Protein AF-A0A966Q3E9-F1 (afdb_monomer)

Mean predicted aligned error: 10.76 Å

Foldseek 3Di:
DPPPADPFELVLLLQVLQLPDPFWFKWKAQLVQLWIKTWGPDPPDCLVSSVVSLVSSVVRPPLRYFCDDPPDQAGPNRRDGQAADDPNQWGWDDDGRMIMIGHNDDPPDDPPIDIDIRPPRGRPNPDDPPPPDDDDDD

Nearest PDB structures (foldseek):
  3evr-assembly1_A  TM=4.374E-01  e=3.107E+00  Aequorea victoria
  4ik1-assembly1_A  TM=4.400E-01  e=4.217E+00  Entacmaea quadricolor
  3sg3-assembly1_A  TM=4.335E-01  e=3.967E+00  Gallus gallus
  3ek8-assembly1_A  TM=4.326E-01  e=5.723E+00  synthetic construct
  3sg7-assembly1_A  TM=4.117E-01  e=4.765E+00  Gallus gallus

Radius of gyration: 15.54 Å; Cα contacts (8 Å, |Δi|>4): 218; chain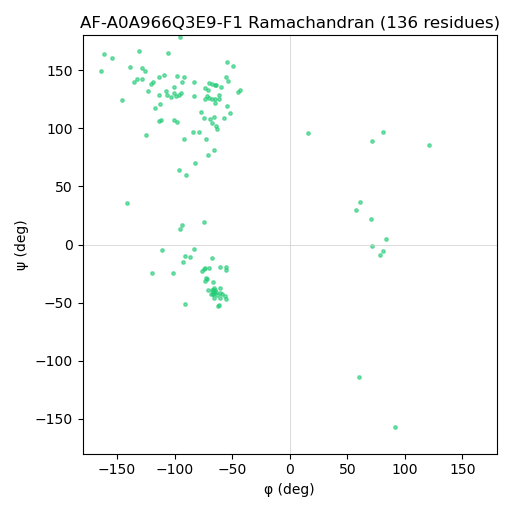s: 1; bounding box: 38×42×54 Å

pLDDT: mean 70.12, std 17.01, range [28.08, 89.56]

Sequence (138 aa):
MHQHVVKNCGLDVLAHELAESSDLRGVSVSFHEGRIDYATTGQGQGERSAVGLAEAVRSLGGESVCRWTPPDSRCGKCGRLLEGKWEEGVLLRREGEKIVLERESCPTAPKFWLWKMLSGVKLEVRQLPSVVGAGKKW

Secondary structure (DSSP, 8-state):
------S--HHHHHHHHHHH-SSEEEEEEETTTTEEEEEESSTT-SHHHHHHHHHHHHHS-TTTS----TT-SB-TTT--BSSEE-GGGEEEEEETTEEEEEE---TTS----EEEE-SS------------------

Structure (mmCIF, N/CA/C/O backbone):
data_AF-A0A966Q3E9-F1
#
_entry.id   AF-A0A966Q3E9-F1
#
loop_
_atom_site.group_PDB
_atom_site.id
_atom_site.type_symbol
_atom_site.label_atom_id
_atom_site.label_alt_id
_atom_site.label_comp_id
_atom_site.label_asym_id
_atom_site.label_entity_id
_atom_site.label_seq_id
_atom_site.pdbx_PDB_ins_code
_atom_site.Cartn_x
_atom_site.Cartn_y
_atom_site.Cartn_z
_atom_site.occupancy
_atom_site.B_iso_or_equiv
_atom_site.auth_seq_id
_atom_site.auth_comp_id
_atom_site.auth_asym_id
_atom_site.auth_atom_id
_atom_site.pdbx_PDB_model_num
ATOM 1 N N . MET A 1 1 ? 2.163 -30.232 -7.125 1.00 29.80 1 MET A N 1
ATOM 2 C CA . MET A 1 1 ? 3.417 -29.450 -7.156 1.00 29.80 1 MET A CA 1
ATOM 3 C C . MET A 1 1 ? 3.063 -27.992 -6.895 1.00 29.80 1 MET A C 1
ATOM 5 O O . MET A 1 1 ? 2.672 -27.299 -7.822 1.00 29.80 1 MET A O 1
ATOM 9 N N . HIS A 1 2 ? 3.100 -27.556 -5.632 1.00 28.08 2 HIS A N 1
ATOM 10 C CA . HIS A 1 2 ? 2.871 -26.153 -5.276 1.00 28.08 2 HIS A CA 1
ATOM 11 C C . HIS A 1 2 ? 4.159 -25.387 -5.556 1.00 28.08 2 HIS A C 1
ATOM 13 O O . HIS A 1 2 ? 5.129 -25.445 -4.805 1.00 28.08 2 HIS A O 1
ATOM 19 N N . GLN A 1 3 ? 4.190 -24.775 -6.729 1.00 29.08 3 GLN A N 1
ATOM 20 C CA . GLN A 1 3 ? 5.267 -23.922 -7.187 1.00 29.08 3 GLN A CA 1
ATOM 21 C C . GLN A 1 3 ? 5.324 -22.690 -6.263 1.00 29.08 3 GLN A C 1
ATOM 23 O O . GLN A 1 3 ? 4.503 -21.786 -6.381 1.00 29.08 3 GLN A O 1
ATOM 28 N N . HIS A 1 4 ? 6.277 -22.666 -5.326 1.00 38.59 4 HIS A N 1
ATOM 29 C CA . HIS A 1 4 ? 6.685 -21.451 -4.612 1.00 38.59 4 HIS A CA 1
ATOM 30 C C . HIS A 1 4 ? 7.338 -20.497 -5.627 1.00 38.59 4 HIS A C 1
ATOM 32 O O . HIS A 1 4 ? 8.557 -20.482 -5.793 1.00 38.59 4 HIS A O 1
ATOM 38 N N . VAL A 1 5 ? 6.523 -19.761 -6.380 1.00 39.09 5 VAL A N 1
ATOM 39 C CA . VAL A 1 5 ? 6.975 -18.920 -7.492 1.00 39.09 5 VAL A CA 1
ATOM 40 C C . VAL A 1 5 ? 7.035 -17.463 -7.038 1.00 39.09 5 VAL A C 1
ATOM 42 O O . VAL A 1 5 ? 6.023 -16.796 -6.879 1.00 39.09 5 VAL A O 1
ATOM 45 N N . VAL A 1 6 ? 8.287 -17.014 -6.878 1.00 44.00 6 VAL A N 1
ATOM 46 C CA . VAL A 1 6 ? 8.791 -15.639 -6.698 1.00 44.00 6 VAL A CA 1
ATOM 47 C C . VAL A 1 6 ? 8.482 -14.979 -5.347 1.00 44.00 6 VAL A C 1
ATOM 49 O O . VAL A 1 6 ? 7.561 -14.191 -5.219 1.00 44.00 6 VAL A O 1
ATOM 52 N N . LYS A 1 7 ? 9.378 -15.178 -4.370 1.00 49.66 7 LYS A N 1
ATOM 53 C CA . LYS A 1 7 ? 9.427 -14.440 -3.088 1.00 49.66 7 LYS A CA 1
ATOM 54 C C . LYS A 1 7 ? 9.970 -12.994 -3.182 1.00 49.66 7 LYS A C 1
ATOM 56 O O . LYS A 1 7 ? 10.421 -12.461 -2.182 1.00 49.66 7 LYS A O 1
ATOM 61 N N . ASN A 1 8 ? 9.988 -12.354 -4.358 1.00 54.22 8 ASN A N 1
ATOM 62 C CA . ASN A 1 8 ? 10.750 -11.107 -4.579 1.00 54.22 8 ASN A CA 1
ATOM 63 C C . ASN A 1 8 ? 10.026 -10.069 -5.470 1.00 54.22 8 ASN A C 1
ATOM 65 O O . ASN A 1 8 ? 10.677 -9.420 -6.300 1.00 54.22 8 ASN A O 1
ATOM 69 N N . CYS A 1 9 ? 8.696 -9.935 -5.386 1.00 70.50 9 CYS A N 1
ATOM 70 C CA . CYS A 1 9 ? 7.993 -8.779 -5.958 1.00 70.50 9 CYS A CA 1
ATOM 71 C C . CYS A 1 9 ? 7.670 -7.786 -4.835 1.00 70.50 9 CYS A C 1
ATOM 73 O O . CYS A 1 9 ? 7.174 -8.180 -3.786 1.00 70.50 9 CYS A O 1
ATOM 75 N N . GLY A 1 10 ? 7.892 -6.488 -5.052 1.00 73.88 10 GLY A N 1
ATOM 76 C CA . GLY A 1 10 ? 7.540 -5.462 -4.058 1.00 73.88 10 GLY A CA 1
ATOM 77 C C . GLY A 1 10 ? 6.075 -5.459 -3.600 1.00 73.88 10 GLY A C 1
ATOM 78 O O . GLY A 1 10 ? 5.792 -5.014 -2.497 1.00 73.88 10 GLY A O 1
ATOM 79 N N . LEU A 1 11 ? 5.153 -6.012 -4.394 1.00 79.62 11 LEU A N 1
ATOM 80 C CA . LEU A 1 11 ? 3.752 -6.216 -4.013 1.00 79.62 11 LEU A CA 1
ATOM 81 C C . LEU A 1 11 ? 3.571 -7.339 -2.985 1.00 79.62 11 LEU A C 1
ATOM 83 O O . LEU A 1 11 ? 2.655 -7.254 -2.178 1.00 79.62 11 LEU A O 1
ATOM 87 N N . ASP A 1 12 ? 4.437 -8.355 -2.978 1.00 79.81 12 ASP A N 1
ATOM 88 C CA . ASP A 1 12 ? 4.400 -9.410 -1.959 1.00 79.81 12 ASP A CA 1
ATOM 89 C C . ASP A 1 12 ? 4.856 -8.856 -0.606 1.00 79.81 12 ASP A C 1
ATOM 91 O O . ASP A 1 12 ? 4.241 -9.142 0.414 1.00 79.81 12 ASP A O 1
ATOM 95 N N . VAL A 1 13 ? 5.868 -7.982 -0.609 1.00 79.69 13 VAL A N 1
ATOM 96 C CA . VAL A 1 13 ? 6.307 -7.262 0.596 1.00 79.69 13 VAL A CA 1
ATOM 97 C C . VAL A 1 13 ? 5.221 -6.309 1.078 1.00 79.69 13 VAL A C 1
ATOM 99 O O . VAL A 1 13 ? 4.878 -6.332 2.250 1.00 79.69 13 VAL A O 1
ATOM 102 N N . LEU A 1 14 ? 4.607 -5.537 0.175 1.00 81.62 14 LEU A N 1
ATOM 103 C CA . LEU A 1 14 ? 3.461 -4.690 0.520 1.00 81.62 14 LEU A CA 1
ATOM 104 C C . LEU A 1 14 ? 2.316 -5.485 1.146 1.00 81.62 14 LEU A C 1
ATOM 106 O O . LEU A 1 14 ? 1.738 -5.036 2.129 1.00 81.62 14 LEU A O 1
ATOM 110 N N . ALA A 1 15 ? 1.979 -6.641 0.574 1.00 85.50 15 ALA A N 1
ATOM 111 C CA . ALA A 1 15 ? 0.919 -7.487 1.098 1.00 85.50 15 ALA A CA 1
ATOM 112 C C . ALA A 1 15 ? 1.280 -8.067 2.470 1.00 85.50 15 ALA A C 1
ATOM 114 O O . ALA A 1 15 ? 0.439 -8.043 3.363 1.00 85.50 15 ALA A O 1
ATOM 115 N N . HIS A 1 16 ? 2.519 -8.528 2.652 1.00 85.56 16 HIS A N 1
ATOM 116 C CA . HIS A 1 16 ? 3.000 -9.053 3.926 1.00 85.56 16 HIS A CA 1
ATOM 117 C C . HIS A 1 16 ? 2.984 -7.983 5.027 1.00 85.56 16 HIS A C 1
ATOM 119 O O . HIS A 1 16 ? 2.329 -8.164 6.049 1.00 85.56 16 HIS A O 1
ATOM 125 N N . GLU A 1 17 ? 3.602 -6.825 4.786 1.00 84.50 17 GLU A N 1
ATOM 126 C CA . GLU A 1 17 ? 3.628 -5.707 5.742 1.00 84.50 17 GLU A CA 1
ATOM 127 C C . GLU A 1 17 ? 2.215 -5.190 6.060 1.00 84.50 17 GLU A C 1
ATOM 129 O O . GLU A 1 17 ? 1.901 -4.836 7.198 1.00 84.50 17 GLU A O 1
ATOM 134 N N . LEU A 1 18 ? 1.322 -5.165 5.062 1.00 87.06 18 LEU A N 1
ATOM 135 C CA . LEU A 1 18 ? -0.076 -4.792 5.271 1.00 87.06 18 LEU A CA 1
ATOM 136 C C . LEU A 1 18 ? -0.828 -5.827 6.121 1.00 87.06 18 LEU A C 1
ATOM 138 O O . LEU A 1 18 ? -1.658 -5.435 6.944 1.00 87.06 18 LEU A O 1
ATOM 142 N N . ALA A 1 19 ? -0.579 -7.121 5.919 1.00 86.38 19 ALA A N 1
ATOM 143 C CA . ALA A 1 19 ? -1.215 -8.189 6.685 1.00 86.38 19 ALA A CA 1
ATOM 144 C C . ALA A 1 19 ? -0.795 -8.160 8.163 1.00 86.38 19 ALA A C 1
ATOM 146 O O . ALA A 1 19 ? -1.661 -8.276 9.038 1.00 86.38 19 ALA A O 1
ATOM 147 N N . GLU A 1 20 ? 0.493 -7.912 8.418 1.00 85.44 20 GLU A N 1
ATOM 148 C CA . GLU A 1 20 ? 1.083 -7.812 9.759 1.00 85.44 20 GLU A CA 1
ATOM 149 C C . GLU A 1 20 ? 0.722 -6.502 10.480 1.00 85.44 20 GLU A C 1
ATOM 151 O O . GLU A 1 20 ? 0.757 -6.418 11.710 1.00 85.44 20 GLU A O 1
ATOM 156 N N . SER A 1 21 ? 0.332 -5.458 9.744 1.00 84.44 21 SER A N 1
ATOM 157 C CA . SER A 1 21 ? -0.035 -4.177 10.344 1.00 84.44 21 SER A CA 1
ATOM 158 C C . SER A 1 21 ? -1.360 -4.246 11.115 1.00 84.44 21 SER A C 1
ATOM 160 O O . SER A 1 21 ? -2.416 -4.586 10.574 1.00 84.44 21 SER A O 1
ATOM 162 N N . SER A 1 22 ? -1.344 -3.827 12.383 1.00 82.19 22 SER A N 1
ATOM 163 C CA . SER A 1 22 ? -2.552 -3.666 13.206 1.00 82.19 22 SER A CA 1
ATOM 164 C C . SER A 1 22 ? -3.398 -2.450 12.816 1.00 82.19 22 SER A C 1
ATOM 166 O O . SER A 1 22 ? -4.620 -2.463 12.980 1.00 82.19 22 SER A O 1
ATOM 168 N N . ASP A 1 23 ? -2.748 -1.413 12.288 1.00 84.69 23 ASP A N 1
ATOM 169 C CA . ASP A 1 23 ? -3.328 -0.074 12.145 1.00 84.69 23 ASP A CA 1
ATOM 170 C C . ASP A 1 23 ? -3.799 0.203 10.712 1.00 84.69 23 ASP A C 1
ATOM 172 O O . ASP A 1 23 ? -4.683 1.036 10.479 1.00 84.69 23 ASP A O 1
ATOM 176 N N . LEU A 1 24 ? -3.207 -0.502 9.743 1.00 87.62 24 LEU A N 1
ATOM 177 C CA . LEU A 1 24 ? -3.509 -0.352 8.329 1.00 87.62 24 LEU A CA 1
ATOM 178 C C . LEU A 1 24 ? -4.597 -1.328 7.873 1.00 87.62 24 LEU A C 1
ATOM 180 O O . LEU A 1 24 ? -4.705 -2.481 8.297 1.00 87.62 24 LEU A O 1
ATOM 184 N N . ARG A 1 25 ? -5.424 -0.834 6.957 1.00 88.44 25 ARG A N 1
ATOM 185 C CA . ARG A 1 25 ? -6.513 -1.567 6.301 1.00 88.44 25 ARG A CA 1
ATOM 186 C C . ARG A 1 25 ? -6.338 -1.650 4.802 1.00 88.44 25 ARG A C 1
ATOM 188 O O . ARG A 1 25 ? -6.815 -2.604 4.197 1.00 88.44 25 ARG A O 1
ATOM 195 N N . GLY A 1 26 ? -5.610 -0.705 4.229 1.00 89.56 26 GLY A N 1
ATOM 196 C CA . GLY A 1 26 ? -5.200 -0.773 2.844 1.00 89.56 26 GLY A CA 1
ATOM 197 C C . GLY A 1 26 ? -4.031 0.144 2.547 1.00 89.56 26 GLY A C 1
ATOM 198 O O . GLY A 1 26 ? -3.720 1.061 3.309 1.00 89.56 26 GLY A O 1
ATOM 199 N N . VAL A 1 27 ? -3.402 -0.118 1.415 1.00 88.56 27 VAL A N 1
ATOM 200 C CA . VAL A 1 27 ? -2.387 0.720 0.801 1.00 88.56 27 VAL A CA 1
ATOM 201 C C . VAL A 1 27 ? -2.679 0.813 -0.691 1.00 88.56 27 VAL A C 1
ATOM 203 O O . VAL A 1 27 ? -3.087 -0.155 -1.325 1.00 88.56 27 VAL A O 1
ATOM 206 N N . SER A 1 28 ? -2.494 1.994 -1.256 1.00 87.44 28 SER A N 1
ATOM 207 C CA . SER A 1 28 ? -2.635 2.261 -2.677 1.00 87.44 28 SER A CA 1
ATOM 208 C C . SER A 1 28 ? -1.328 2.838 -3.192 1.00 87.44 28 SER A C 1
ATOM 210 O O . SER A 1 28 ? -0.770 3.757 -2.596 1.00 87.44 28 SER A O 1
ATOM 212 N N . VAL A 1 29 ? -0.840 2.302 -4.304 1.00 82.81 29 VAL A N 1
ATOM 213 C CA . VAL A 1 29 ? 0.404 2.721 -4.944 1.00 82.81 29 VAL A CA 1
ATOM 214 C C . VAL A 1 29 ? 0.085 3.270 -6.328 1.00 82.81 29 VAL A C 1
ATOM 216 O O . VAL A 1 29 ? -0.406 2.548 -7.198 1.00 82.81 29 VAL A O 1
ATOM 219 N N . SER A 1 30 ? 0.388 4.552 -6.525 1.00 79.75 30 SER A N 1
ATOM 220 C CA . SER A 1 30 ? 0.345 5.228 -7.820 1.00 79.75 30 SER A CA 1
ATOM 221 C C . SER A 1 30 ? 1.755 5.262 -8.399 1.00 79.75 30 SER A C 1
ATOM 223 O O . SER A 1 30 ? 2.616 6.016 -7.936 1.00 79.75 30 SER A O 1
ATOM 225 N N . PHE A 1 31 ? 2.007 4.417 -9.399 1.00 70.88 31 PHE A N 1
ATOM 226 C CA . PHE A 1 31 ? 3.333 4.298 -10.013 1.00 70.88 31 PHE A CA 1
ATOM 227 C C . PHE A 1 31 ? 3.660 5.494 -10.913 1.00 70.88 31 PHE A C 1
ATOM 229 O O . PHE A 1 31 ? 4.814 5.900 -10.991 1.00 70.88 31 PHE A O 1
ATOM 236 N N . HIS A 1 32 ? 2.662 6.109 -11.549 1.00 69.69 32 HIS A N 1
ATOM 237 C CA . HIS A 1 32 ? 2.875 7.321 -12.342 1.00 69.69 32 HIS A CA 1
ATOM 238 C C . HIS A 1 32 ? 3.248 8.523 -11.456 1.00 69.69 32 HIS A C 1
ATOM 240 O O . HIS A 1 32 ? 4.164 9.280 -11.768 1.00 69.69 32 HIS A O 1
ATOM 246 N N . GLU A 1 33 ? 2.574 8.681 -10.313 1.00 69.44 33 GLU A N 1
ATOM 247 C CA . GLU A 1 33 ? 2.795 9.815 -9.405 1.00 69.44 33 GLU A CA 1
ATOM 248 C C . GLU A 1 33 ? 3.937 9.574 -8.400 1.00 69.44 33 GLU A C 1
ATOM 250 O O . GLU A 1 33 ? 4.353 10.501 -7.704 1.00 69.44 33 GLU A O 1
ATOM 255 N N . GLY A 1 34 ? 4.440 8.338 -8.293 1.00 71.94 34 GLY A N 1
ATOM 256 C CA . GLY A 1 34 ? 5.408 7.957 -7.260 1.00 71.94 34 GLY A CA 1
ATOM 257 C C . GLY A 1 34 ? 4.848 8.134 -5.845 1.00 71.94 34 GLY A C 1
ATOM 258 O O . GLY A 1 34 ? 5.566 8.562 -4.937 1.00 71.94 34 GLY A O 1
ATOM 259 N N . ARG A 1 35 ? 3.554 7.847 -5.667 1.00 78.25 35 ARG A N 1
ATOM 260 C CA . ARG A 1 35 ? 2.776 8.171 -4.463 1.00 78.25 35 ARG A CA 1
ATOM 261 C C . ARG A 1 35 ? 2.241 6.911 -3.789 1.00 78.25 35 ARG A C 1
ATOM 263 O O . ARG A 1 35 ? 1.753 6.005 -4.463 1.00 78.25 35 ARG A O 1
ATOM 270 N N . ILE A 1 36 ? 2.286 6.903 -2.458 1.00 82.50 36 ILE A N 1
ATOM 271 C CA . ILE A 1 36 ? 1.644 5.896 -1.611 1.00 82.50 36 ILE A CA 1
ATOM 272 C C . ILE A 1 36 ? 0.525 6.569 -0.812 1.00 82.50 36 ILE A C 1
ATOM 274 O O . ILE A 1 36 ? 0.737 7.585 -0.149 1.00 82.50 36 ILE A O 1
ATOM 278 N N . ASP A 1 37 ? -0.659 5.978 -0.874 1.00 87.06 37 ASP A N 1
ATOM 279 C CA . ASP A 1 37 ? -1.799 6.290 -0.021 1.00 87.06 37 ASP A CA 1
ATOM 280 C C . ASP A 1 37 ? -2.030 5.124 0.939 1.00 87.06 37 ASP A C 1
ATOM 282 O O . ASP A 1 37 ? -1.835 3.969 0.568 1.00 87.06 37 ASP A O 1
ATOM 286 N N . TYR A 1 38 ? -2.470 5.399 2.158 1.00 88.75 38 TYR A N 1
ATOM 287 C CA . TYR A 1 38 ? -2.783 4.375 3.150 1.00 88.75 38 TYR A CA 1
ATOM 288 C C . TYR A 1 38 ? -4.177 4.593 3.733 1.00 88.75 38 TYR A C 1
ATOM 290 O O . TYR A 1 38 ? -4.681 5.714 3.789 1.00 88.75 38 TYR A O 1
ATOM 298 N N . ALA A 1 39 ? -4.805 3.506 4.161 1.00 88.19 39 ALA A N 1
ATOM 299 C CA . ALA A 1 39 ? -6.135 3.474 4.746 1.00 88.19 39 ALA A CA 1
ATOM 300 C C . ALA A 1 39 ? -6.076 2.896 6.159 1.00 88.19 39 ALA A C 1
ATOM 302 O O . ALA A 1 39 ? -5.417 1.881 6.388 1.00 88.19 39 ALA A O 1
ATOM 303 N N . THR A 1 40 ? -6.812 3.502 7.091 1.00 85.06 40 THR A N 1
ATOM 304 C CA . THR A 1 40 ? -6.924 3.056 8.490 1.00 85.06 40 THR A CA 1
ATOM 305 C C . THR A 1 40 ? -8.385 2.973 8.938 1.00 85.06 40 THR A C 1
ATOM 307 O O . THR A 1 40 ? -9.287 3.500 8.282 1.00 85.06 40 THR A O 1
ATOM 310 N N . THR A 1 41 ? -8.625 2.322 10.082 1.00 75.19 41 THR A N 1
ATOM 311 C CA . THR A 1 41 ? -9.938 2.272 10.761 1.00 75.19 41 THR A CA 1
ATOM 312 C C . THR A 1 41 ? -10.332 3.576 11.453 1.00 75.19 41 THR A C 1
ATOM 314 O O . THR A 1 41 ? -11.506 3.761 11.756 1.00 75.19 41 THR A O 1
ATOM 317 N N . GLY A 1 42 ? -9.381 4.463 11.756 1.00 67.69 42 GLY A N 1
ATOM 318 C CA . GLY A 1 42 ? -9.625 5.637 12.595 1.00 67.69 42 GLY A CA 1
ATOM 319 C C . GLY A 1 42 ? -8.663 6.793 12.335 1.00 67.69 42 GLY A C 1
ATOM 320 O O . GLY A 1 42 ? -7.581 6.630 11.763 1.00 67.69 42 GLY A O 1
ATOM 321 N N . GLN A 1 43 ? -9.066 7.994 12.755 1.00 66.44 43 GLN A N 1
ATOM 322 C CA . GLN A 1 43 ? -8.249 9.198 12.614 1.00 66.44 43 GLN A CA 1
ATOM 323 C C . GLN A 1 43 ? -6.999 9.135 13.507 1.00 66.44 43 GLN A C 1
ATOM 325 O O . GLN A 1 43 ? -7.065 8.739 14.664 1.00 66.44 43 GLN A O 1
ATOM 330 N N . GLY A 1 44 ? -5.855 9.559 12.961 1.00 65.88 44 GLY A N 1
ATOM 331 C CA . GLY A 1 44 ? -4.598 9.727 13.705 1.00 65.88 44 GLY A CA 1
ATOM 332 C C . GLY A 1 44 ? -3.753 8.461 13.886 1.00 65.88 44 GLY A C 1
ATOM 333 O O . GLY A 1 44 ? -2.732 8.522 14.559 1.00 65.88 44 GLY A O 1
ATOM 334 N N . GLN A 1 45 ? -4.148 7.333 13.293 1.00 73.69 45 GLN A N 1
ATOM 335 C CA . GLN A 1 45 ? -3.418 6.062 13.381 1.00 73.69 45 GLN A CA 1
ATOM 336 C C . GLN A 1 45 ? -2.684 5.729 12.075 1.00 73.69 45 GLN A C 1
ATOM 338 O O . GLN A 1 45 ? -2.962 6.324 11.032 1.00 73.69 45 GLN A O 1
ATOM 343 N N . GLY A 1 46 ? -1.752 4.776 12.140 1.00 80.00 46 GLY A N 1
ATOM 344 C CA . GLY A 1 46 ? -1.173 4.102 10.974 1.00 80.00 46 GLY A CA 1
ATOM 345 C C . GLY A 1 46 ? -0.103 4.858 10.187 1.00 80.00 46 GLY A C 1
ATOM 346 O O . GLY A 1 46 ? 0.549 4.232 9.363 1.00 80.00 46 GLY A O 1
ATOM 347 N N . GLU A 1 47 ? 0.151 6.148 10.437 1.00 83.75 47 GLU A N 1
ATOM 348 C CA . GLU A 1 47 ? 1.184 6.895 9.694 1.00 83.75 47 GLU A CA 1
ATOM 349 C C . GLU A 1 47 ? 2.580 6.282 9.872 1.00 83.75 47 GLU A C 1
ATOM 351 O O . GLU A 1 47 ? 3.266 6.040 8.885 1.00 83.75 47 GLU A O 1
ATOM 356 N N . ARG A 1 48 ? 2.984 5.940 11.105 1.00 83.88 48 ARG A N 1
ATOM 357 C CA . ARG A 1 48 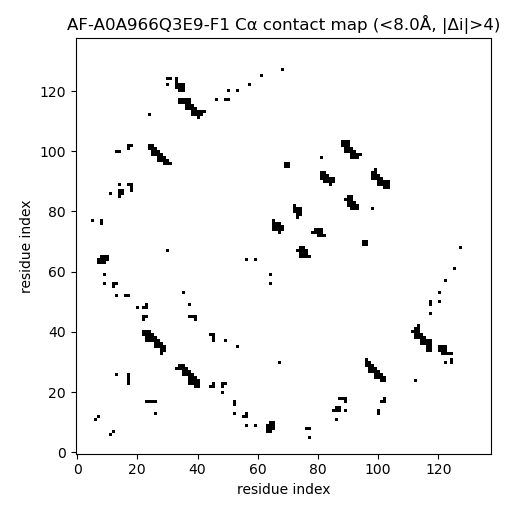? 4.273 5.262 11.348 1.00 83.88 48 ARG A CA 1
ATOM 358 C C . ARG A 1 48 ? 4.357 3.911 10.639 1.00 83.88 48 ARG A C 1
ATOM 360 O O . ARG A 1 48 ? 5.389 3.604 10.055 1.00 83.88 48 ARG A O 1
ATOM 367 N N . SER A 1 49 ? 3.278 3.12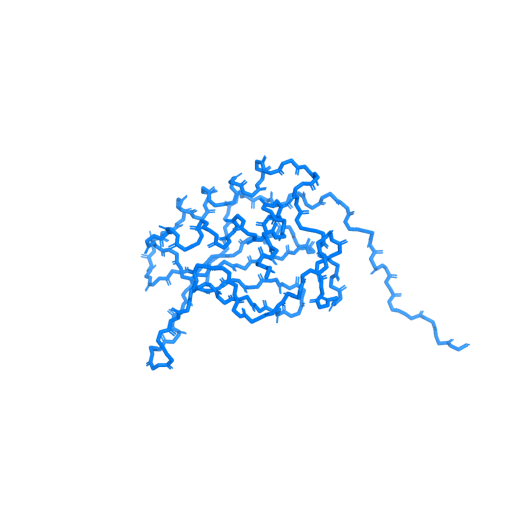7 10.658 1.00 86.00 49 SER A N 1
ATOM 368 C CA . SER A 1 49 ? 3.211 1.848 9.942 1.00 86.00 49 SER A CA 1
ATOM 369 C C . SER A 1 49 ? 3.285 2.046 8.429 1.00 86.00 49 SER A C 1
ATOM 371 O O . SER A 1 49 ? 3.970 1.292 7.751 1.00 86.00 49 SER A O 1
ATOM 373 N N . ALA A 1 50 ? 2.632 3.082 7.897 1.00 84.19 50 ALA A N 1
ATOM 374 C CA . ALA A 1 50 ? 2.682 3.427 6.482 1.00 84.19 50 ALA A CA 1
ATOM 375 C C . ALA A 1 50 ? 4.084 3.887 6.056 1.00 84.19 50 ALA A C 1
ATOM 377 O O . ALA A 1 50 ? 4.538 3.502 4.980 1.00 84.19 50 ALA A O 1
ATOM 378 N N . VAL A 1 51 ? 4.788 4.650 6.902 1.00 84.56 51 VAL A N 1
ATOM 379 C CA . VAL A 1 51 ? 6.202 4.998 6.688 1.00 84.56 51 VAL A CA 1
ATOM 380 C C . VAL A 1 51 ? 7.063 3.737 6.664 1.00 84.56 51 VAL A C 1
ATOM 382 O O . VAL A 1 51 ? 7.771 3.533 5.683 1.00 84.56 51 VAL A O 1
ATOM 385 N N . GLY A 1 52 ? 6.958 2.867 7.674 1.00 82.56 52 GLY A N 1
ATOM 386 C CA . GLY A 1 52 ? 7.737 1.624 7.737 1.00 82.56 52 GLY A CA 1
ATOM 387 C C . GLY A 1 52 ? 7.496 0.712 6.531 1.00 82.56 52 GLY A C 1
ATOM 388 O O . GLY A 1 52 ? 8.442 0.226 5.920 1.00 82.56 52 GLY A O 1
ATOM 389 N N . LEU A 1 53 ? 6.239 0.570 6.106 1.00 82.06 53 LEU A N 1
ATOM 390 C CA . LEU A 1 53 ? 5.869 -0.174 4.902 1.00 82.06 53 LEU A CA 1
ATOM 391 C C . LEU A 1 53 ? 6.463 0.459 3.633 1.00 82.06 53 LEU A C 1
ATOM 393 O O . LEU A 1 53 ? 6.996 -0.242 2.772 1.00 82.06 53 LEU A O 1
ATOM 397 N N . ALA A 1 54 ? 6.417 1.786 3.506 1.00 79.06 54 ALA A N 1
ATOM 398 C CA . ALA A 1 54 ? 7.012 2.477 2.369 1.00 79.06 54 ALA A CA 1
ATOM 399 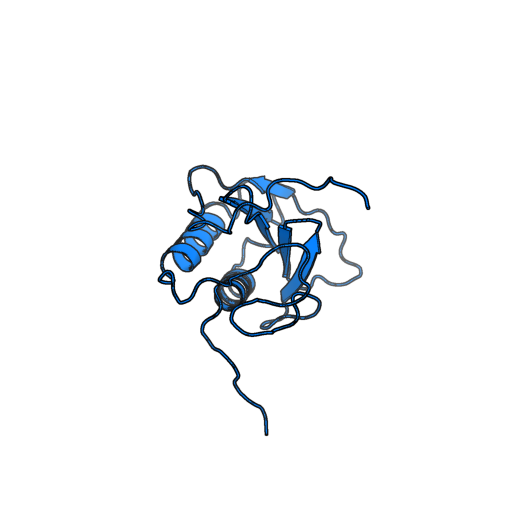C C . ALA A 1 54 ? 8.545 2.343 2.345 1.00 79.06 54 ALA A C 1
ATOM 401 O O . ALA A 1 54 ? 9.135 2.183 1.275 1.00 79.06 54 ALA A O 1
ATOM 402 N N . GLU A 1 55 ? 9.196 2.370 3.507 1.00 79.19 55 GLU A N 1
ATOM 403 C CA . GLU A 1 55 ? 10.631 2.118 3.651 1.00 79.19 55 GLU A CA 1
ATOM 404 C C . GLU A 1 55 ? 10.993 0.673 3.311 1.00 79.19 55 GLU A C 1
ATOM 406 O O . GLU A 1 55 ? 11.949 0.462 2.563 1.00 79.19 55 GLU A O 1
ATOM 411 N N . ALA A 1 56 ? 10.201 -0.308 3.754 1.00 76.88 56 ALA A N 1
ATOM 412 C CA . ALA A 1 56 ? 10.379 -1.711 3.393 1.00 76.88 56 ALA A CA 1
ATOM 413 C C . ALA A 1 56 ? 10.371 -1.881 1.869 1.00 76.88 56 ALA A C 1
ATOM 415 O O . ALA A 1 56 ? 11.302 -2.459 1.312 1.00 76.88 56 ALA A O 1
ATOM 416 N N . VAL A 1 57 ? 9.409 -1.267 1.169 1.00 72.12 57 VAL A N 1
ATOM 417 C CA . VAL A 1 57 ? 9.352 -1.282 -0.304 1.00 72.12 57 VAL A CA 1
ATOM 418 C C . VAL A 1 57 ? 10.534 -0.568 -0.946 1.00 72.12 57 VAL A C 1
ATOM 420 O O . VAL A 1 57 ? 11.063 -1.057 -1.941 1.00 72.12 57 VAL A O 1
ATOM 423 N N . ARG A 1 58 ? 10.971 0.572 -0.401 1.00 70.75 58 ARG A N 1
ATOM 424 C CA . ARG A 1 58 ? 12.149 1.298 -0.908 1.00 70.75 58 ARG A CA 1
ATOM 425 C C . ARG A 1 58 ? 13.449 0.525 -0.695 1.00 70.75 58 ARG A C 1
ATOM 427 O O . ARG A 1 58 ? 14.364 0.663 -1.501 1.00 70.75 58 ARG A O 1
ATOM 434 N N . SER A 1 59 ? 13.536 -0.261 0.378 1.00 68.38 59 SER A N 1
ATOM 435 C CA . SER A 1 59 ? 14.702 -1.093 0.694 1.00 68.38 59 SER A CA 1
ATOM 436 C C . SER A 1 59 ? 14.854 -2.276 -0.263 1.00 68.38 59 SER A C 1
ATOM 438 O O . SER A 1 59 ? 15.955 -2.806 -0.431 1.00 68.38 59 SER A O 1
ATOM 440 N N . LEU A 1 60 ? 13.773 -2.655 -0.952 1.00 64.31 60 LEU A N 1
ATOM 441 C CA . LEU A 1 60 ? 13.843 -3.603 -2.051 1.00 64.31 60 LEU A CA 1
ATOM 442 C C . LEU A 1 60 ? 14.647 -2.960 -3.177 1.00 64.31 60 LEU A C 1
ATOM 444 O O . LEU A 1 60 ? 14.194 -2.023 -3.832 1.00 64.31 60 LEU A O 1
ATOM 448 N N . GLY A 1 61 ? 15.858 -3.476 -3.397 1.00 53.88 61 GLY A N 1
ATOM 449 C CA . GLY A 1 61 ? 16.718 -3.039 -4.493 1.00 53.88 61 GLY A CA 1
ATOM 450 C C . GLY A 1 61 ? 15.957 -3.011 -5.823 1.00 53.88 61 GLY A C 1
ATOM 451 O O . GLY A 1 61 ? 14.988 -3.744 -6.010 1.00 53.88 61 GLY A O 1
ATOM 452 N N . GLY A 1 62 ? 16.389 -2.169 -6.768 1.00 56.16 62 GLY A N 1
ATOM 453 C CA . GLY A 1 62 ? 15.645 -1.903 -8.011 1.00 56.16 62 GLY A CA 1
ATOM 454 C C . GLY A 1 62 ? 15.297 -3.142 -8.851 1.00 56.16 62 GLY A C 1
ATOM 455 O O . GLY A 1 62 ? 14.366 -3.096 -9.649 1.00 56.16 62 GLY A O 1
ATOM 456 N N . GLU A 1 63 ? 15.991 -4.262 -8.645 1.00 54.19 63 GLU A N 1
ATOM 457 C CA . GLU A 1 63 ? 15.682 -5.550 -9.269 1.00 54.19 63 GLU A CA 1
ATOM 458 C C . GLU A 1 63 ? 14.472 -6.258 -8.645 1.00 54.19 63 GLU A C 1
ATOM 460 O O . GLU A 1 63 ? 13.845 -7.067 -9.317 1.00 54.19 63 GLU A O 1
ATOM 465 N N . SER A 1 64 ? 14.103 -5.950 -7.399 1.00 56.00 64 SER A N 1
ATOM 466 C CA . SER A 1 64 ? 13.029 -6.557 -6.590 1.00 56.00 64 SER A CA 1
ATOM 467 C C . SER A 1 64 ? 11.679 -5.835 -6.702 1.00 56.00 64 SER A C 1
ATOM 469 O O . SER A 1 64 ? 10.635 -6.396 -6.362 1.00 56.00 64 SER A O 1
ATOM 471 N N . VAL A 1 65 ? 11.672 -4.610 -7.227 1.00 61.72 65 VAL A N 1
ATOM 472 C CA . VAL A 1 65 ? 10.457 -3.801 -7.380 1.00 61.72 65 VAL A CA 1
ATOM 473 C C . VAL A 1 65 ? 9.571 -4.390 -8.483 1.00 61.72 65 VAL A C 1
ATOM 475 O O . VAL A 1 65 ? 10.047 -4.740 -9.566 1.00 61.72 65 VAL A O 1
ATOM 478 N N . CYS A 1 66 ? 8.268 -4.532 -8.218 1.00 64.62 66 CYS A N 1
ATOM 479 C CA . CYS A 1 66 ? 7.334 -4.968 -9.254 1.00 64.62 66 CYS A CA 1
ATOM 480 C C . CYS A 1 66 ? 7.327 -3.947 -10.396 1.00 64.62 66 CYS A C 1
ATOM 482 O O . CYS A 1 66 ? 7.081 -2.762 -10.179 1.00 64.62 66 CYS A O 1
ATOM 484 N N . ARG A 1 67 ? 7.569 -4.417 -11.620 1.00 67.44 67 ARG A N 1
ATOM 485 C CA . ARG A 1 67 ? 7.468 -3.596 -12.825 1.00 67.44 67 ARG A CA 1
ATOM 486 C C . ARG A 1 67 ? 6.058 -3.733 -13.378 1.00 67.44 67 ARG A C 1
ATOM 488 O O . ARG A 1 67 ? 5.781 -4.664 -14.131 1.00 67.44 67 ARG A O 1
ATOM 495 N N . TRP A 1 68 ? 5.162 -2.856 -12.949 1.00 69.94 68 TRP A N 1
ATOM 496 C CA . TRP A 1 68 ? 3.830 -2.752 -13.529 1.00 69.94 68 TRP A CA 1
ATOM 497 C C . TRP A 1 68 ? 3.760 -1.536 -14.445 1.00 69.94 68 TRP A C 1
ATOM 499 O O . TRP A 1 68 ? 4.090 -0.428 -14.028 1.00 69.94 68 TRP A O 1
ATOM 509 N N . THR A 1 69 ? 3.329 -1.765 -15.682 1.00 69.81 69 THR A N 1
ATOM 510 C CA . THR A 1 69 ? 3.032 -0.714 -16.650 1.00 69.81 69 THR A CA 1
ATOM 511 C C . THR A 1 69 ? 1.522 -0.731 -16.872 1.00 69.81 69 THR A C 1
ATOM 513 O O . THR A 1 69 ? 1.011 -1.671 -17.479 1.00 69.81 69 THR A O 1
ATOM 516 N N . PRO A 1 70 ? 0.766 0.249 -16.357 1.00 67.19 70 PRO A N 1
ATOM 517 C CA . PRO A 1 70 ? -0.651 0.358 -16.677 1.00 67.19 70 PRO A CA 1
ATOM 518 C C . PRO A 1 70 ? -0.863 0.420 -18.206 1.00 67.19 70 PRO A C 1
ATOM 520 O O . PRO A 1 70 ? -0.043 1.025 -18.899 1.00 67.19 70 PRO A O 1
ATOM 523 N N . PRO A 1 71 ? -1.936 -0.178 -18.758 1.00 68.19 71 PRO A N 1
ATOM 524 C CA . PRO A 1 71 ? -3.054 -0.832 -18.074 1.00 68.19 71 PRO A CA 1
ATOM 525 C C . PRO A 1 71 ? -2.882 -2.352 -17.873 1.00 68.19 71 PRO A C 1
ATOM 527 O O . PRO A 1 71 ? -3.877 -3.040 -17.619 1.00 68.19 71 PRO A O 1
ATOM 530 N N . ASP A 1 72 ? -1.666 -2.901 -17.997 1.00 78.81 72 ASP A N 1
ATOM 531 C CA . ASP A 1 72 ? -1.456 -4.352 -18.016 1.00 78.81 72 ASP A CA 1
ATOM 532 C C . 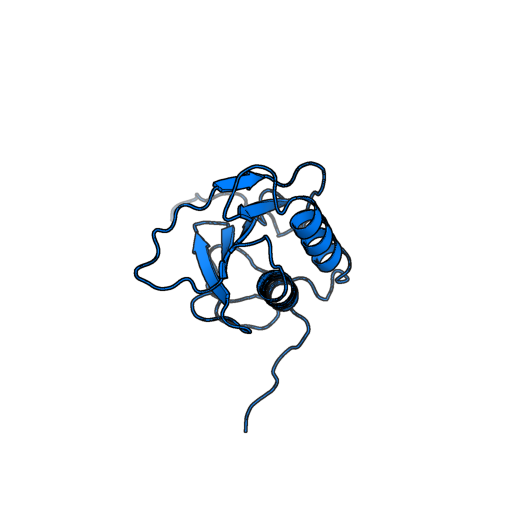ASP A 1 72 ? -2.091 -5.047 -16.804 1.00 78.81 72 ASP A C 1
ATOM 534 O O . ASP A 1 72 ? -2.060 -4.564 -15.673 1.00 78.81 72 ASP A O 1
ATOM 538 N N . SER A 1 73 ? -2.691 -6.216 -17.015 1.00 80.62 73 SER A N 1
ATOM 539 C CA . SER A 1 73 ? -3.267 -7.001 -15.917 1.00 80.62 73 SER A CA 1
ATOM 540 C C . SER A 1 73 ? -2.242 -7.860 -15.195 1.00 80.62 73 SER A C 1
ATOM 542 O O . SER A 1 73 ? -2.579 -8.511 -14.212 1.00 80.62 73 SER A O 1
ATOM 544 N N . ARG A 1 74 ? -0.993 -7.881 -15.660 1.00 82.69 74 ARG A N 1
ATOM 545 C CA . ARG A 1 74 ? 0.071 -8.718 -15.113 1.00 82.69 74 ARG A CA 1
ATOM 546 C C . ARG A 1 74 ? 1.284 -7.887 -14.736 1.00 82.69 74 ARG A C 1
ATOM 548 O O . ARG A 1 74 ? 1.589 -6.879 -15.365 1.00 82.69 74 ARG A O 1
ATOM 555 N N . CYS A 1 75 ? 2.009 -8.344 -13.724 1.00 79.31 75 CYS A N 1
ATOM 556 C CA . CYS A 1 75 ? 3.318 -7.794 -13.406 1.00 79.31 75 CYS A CA 1
ATOM 557 C C . CYS A 1 75 ? 4.302 -8.138 -14.533 1.00 79.31 75 CYS A C 1
ATOM 559 O O . CYS A 1 75 ? 4.513 -9.313 -14.828 1.00 79.31 75 CYS A O 1
ATOM 561 N N . GLY A 1 76 ? 4.964 -7.140 -15.118 1.00 73.69 76 GLY A N 1
ATOM 562 C CA . GLY A 1 76 ? 5.966 -7.334 -16.171 1.00 73.69 76 GLY A CA 1
ATOM 563 C C . GLY A 1 76 ? 7.241 -8.040 -15.698 1.00 73.69 76 GLY A C 1
ATOM 564 O O . GLY A 1 76 ? 8.045 -8.460 -16.523 1.00 73.69 76 GLY A O 1
ATOM 565 N N . LYS A 1 77 ? 7.434 -8.192 -14.378 1.00 73.94 77 LYS A N 1
ATOM 566 C CA . LYS A 1 77 ? 8.563 -8.932 -13.798 1.00 73.94 77 LYS A CA 1
ATOM 567 C C . LYS A 1 77 ? 8.253 -10.414 -13.565 1.00 73.94 77 LYS A C 1
ATOM 569 O O . LYS A 1 77 ? 9.050 -11.263 -13.939 1.00 73.94 77 LYS A O 1
ATOM 574 N N . CYS A 1 78 ? 7.139 -10.729 -12.901 1.00 75.31 78 CYS A N 1
ATOM 575 C CA . CYS A 1 78 ? 6.819 -12.104 -12.487 1.00 75.31 78 CYS A CA 1
ATOM 576 C C . CYS A 1 78 ? 5.633 -12.729 -13.237 1.00 75.31 78 CYS A C 1
ATOM 578 O O . CYS A 1 78 ? 5.312 -13.889 -13.003 1.00 75.31 78 CYS A O 1
ATOM 580 N N . GLY A 1 79 ? 4.948 -11.982 -14.106 1.00 76.75 79 GLY A N 1
ATOM 581 C CA . GLY A 1 79 ? 3.793 -12.462 -14.871 1.00 76.75 79 GLY A CA 1
ATOM 582 C C . GLY A 1 79 ? 2.516 -12.688 -14.052 1.00 76.75 79 GLY A C 1
ATOM 583 O O . GLY A 1 79 ? 1.490 -13.053 -14.628 1.00 76.75 79 GLY A O 1
ATOM 584 N N . ARG A 1 80 ? 2.547 -12.466 -12.729 1.00 82.00 80 ARG A N 1
ATOM 585 C CA . ARG A 1 80 ? 1.398 -12.663 -11.833 1.00 82.00 80 ARG A CA 1
ATOM 586 C C . ARG A 1 80 ? 0.264 -11.706 -12.191 1.00 82.00 80 ARG A C 1
ATOM 588 O O . ARG A 1 80 ? 0.513 -10.531 -12.462 1.00 82.00 80 ARG A O 1
ATOM 595 N N . LEU A 1 81 ? -0.966 -12.222 -12.188 1.00 83.75 81 LEU A N 1
ATOM 596 C CA . LEU A 1 81 ? -2.178 -11.429 -12.386 1.00 83.75 81 LEU A CA 1
ATOM 597 C C . LEU A 1 81 ? -2.337 -10.447 -11.223 1.00 83.75 81 LEU A C 1
ATOM 599 O O . LEU A 1 81 ? -2.342 -10.869 -10.076 1.00 83.75 81 LEU A O 1
ATOM 603 N N . LEU A 1 82 ? -2.469 -9.161 -11.523 1.00 84.62 82 LEU A N 1
ATOM 604 C CA . LEU A 1 82 ? -2.624 -8.065 -10.571 1.00 84.62 82 LEU A CA 1
ATOM 605 C C . LEU A 1 82 ? -4.107 -7.826 -10.268 1.00 84.62 82 LEU A C 1
ATOM 607 O O . LEU A 1 82 ? -4.648 -6.750 -10.531 1.00 84.62 82 LEU A O 1
ATOM 611 N N . GLU A 1 83 ? -4.770 -8.857 -9.747 1.00 85.31 83 GLU A N 1
ATOM 612 C CA . GLU A 1 83 ? -6.175 -8.809 -9.349 1.00 85.31 83 GLU A CA 1
ATOM 613 C C . GLU A 1 83 ? -6.539 -9.987 -8.434 1.00 85.31 83 GLU A C 1
ATOM 615 O O . GLU A 1 83 ? -6.008 -11.087 -8.588 1.00 85.31 83 GLU A O 1
ATOM 620 N N . GLY A 1 84 ? -7.491 -9.771 -7.527 1.00 85.06 84 GLY A N 1
ATOM 621 C CA . GLY A 1 84 ? -8.113 -10.812 -6.715 1.00 85.06 84 GLY A CA 1
ATOM 622 C C . GLY A 1 84 ? -7.421 -11.047 -5.374 1.00 85.06 84 GLY A C 1
ATOM 623 O O . GLY A 1 84 ? -6.766 -10.162 -4.822 1.00 85.06 84 GLY A O 1
ATOM 624 N N . LYS A 1 85 ? -7.617 -12.247 -4.817 1.00 84.12 85 LYS A N 1
ATOM 625 C CA . LYS A 1 85 ? -6.982 -12.6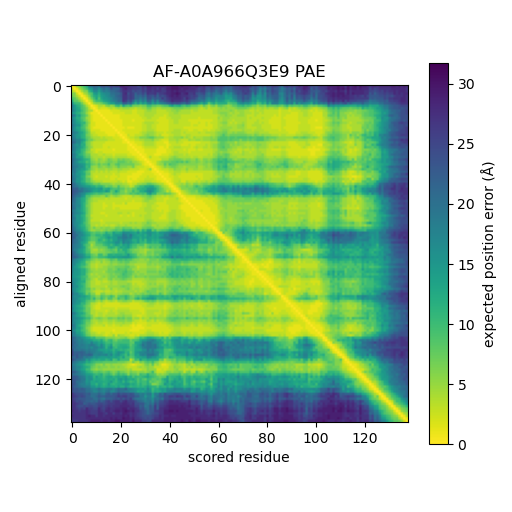46 -3.556 1.00 84.12 85 LYS A CA 1
ATOM 626 C C . LYS A 1 85 ? -5.472 -12.725 -3.737 1.00 84.12 85 LYS A C 1
ATOM 628 O O . LYS A 1 85 ? -4.968 -13.465 -4.583 1.00 84.12 85 LYS A O 1
ATOM 633 N N . TRP A 1 86 ? -4.781 -11.949 -2.924 1.00 83.44 86 TRP A N 1
ATOM 634 C CA . TRP A 1 86 ? -3.349 -12.013 -2.730 1.00 83.44 86 TRP A CA 1
ATOM 635 C C . TRP A 1 86 ? -3.010 -12.878 -1.509 1.00 83.44 86 TRP A C 1
ATOM 637 O O . TRP A 1 86 ? -3.896 -13.424 -0.849 1.00 83.44 86 TRP A O 1
ATOM 647 N N . GLU A 1 87 ? -1.714 -13.036 -1.247 1.00 76.38 87 GLU A N 1
ATOM 648 C CA . GLU A 1 87 ? -1.190 -13.716 -0.055 1.00 76.38 87 GLU A CA 1
ATOM 649 C C . GLU A 1 87 ? -1.766 -13.099 1.243 1.00 76.38 87 GLU A C 1
ATOM 651 O O . GLU A 1 87 ? -2.182 -11.938 1.257 1.00 76.38 87 GLU A O 1
ATOM 656 N N . GLU A 1 88 ? -1.774 -13.871 2.336 1.00 74.50 88 GLU A N 1
ATOM 657 C CA . GLU A 1 88 ? -2.048 -13.387 3.704 1.00 74.50 88 GLU A CA 1
ATOM 658 C C . GLU A 1 88 ? -3.409 -12.684 3.914 1.00 74.50 88 GLU A C 1
ATOM 660 O O . GLU A 1 88 ? -3.563 -11.806 4.763 1.00 74.50 88 GLU A O 1
ATOM 665 N N . GLY A 1 89 ? -4.436 -13.056 3.140 1.00 79.44 89 GLY A N 1
ATOM 666 C CA . GLY A 1 89 ? -5.779 -12.477 3.289 1.00 79.44 89 GLY A CA 1
ATOM 667 C C . GLY A 1 89 ? -5.868 -11.018 2.831 1.00 79.44 89 GLY A C 1
ATOM 668 O O . GLY A 1 89 ? -6.767 -10.286 3.248 1.00 79.44 89 GLY A O 1
ATOM 669 N N . VAL A 1 90 ? -4.947 -10.584 1.973 1.00 85.75 90 VAL A N 1
ATOM 670 C CA . VAL A 1 90 ? -4.994 -9.285 1.301 1.00 85.75 90 VAL A CA 1
ATOM 671 C C . VAL A 1 90 ? -5.676 -9.445 -0.058 1.00 85.75 90 VAL A C 1
ATOM 673 O O . VAL A 1 90 ? -5.471 -10.418 -0.772 1.00 85.75 90 VAL A O 1
ATOM 676 N N . LEU A 1 91 ? -6.513 -8.491 -0.436 1.00 88.12 91 LEU A N 1
ATOM 677 C CA . LEU A 1 91 ? -7.123 -8.360 -1.750 1.00 88.12 91 LEU A CA 1
ATOM 678 C C . LEU A 1 91 ? -6.365 -7.304 -2.539 1.00 88.12 91 LEU A C 1
ATOM 680 O O . LEU A 1 91 ? -6.169 -6.191 -2.060 1.00 88.12 91 LEU A O 1
ATOM 684 N N . LEU A 1 92 ? -5.984 -7.643 -3.763 1.00 88.19 92 LEU A N 1
ATOM 685 C CA . LEU A 1 92 ? -5.364 -6.723 -4.699 1.00 88.19 92 LEU A CA 1
ATOM 686 C C . LEU A 1 92 ? -6.362 -6.371 -5.803 1.00 88.19 92 LEU A C 1
ATOM 688 O O . LEU A 1 92 ? -6.990 -7.242 -6.407 1.00 88.19 92 LEU A O 1
ATOM 692 N N . ARG A 1 93 ? -6.490 -5.082 -6.103 1.00 86.44 93 ARG A N 1
ATOM 693 C CA . ARG A 1 93 ? -7.282 -4.586 -7.230 1.00 86.44 93 ARG A CA 1
ATOM 694 C C . ARG A 1 93 ? -6.574 -3.447 -7.944 1.00 86.44 93 ARG A C 1
ATOM 696 O O . ARG A 1 93 ? -5.786 -2.714 -7.352 1.00 86.44 93 ARG A O 1
ATOM 703 N N . ARG A 1 94 ? -6.868 -3.304 -9.231 1.00 86.50 94 ARG A N 1
ATOM 704 C CA . ARG A 1 94 ? -6.420 -2.177 -10.052 1.00 86.50 94 ARG A CA 1
ATOM 705 C C . ARG A 1 94 ? -7.510 -1.114 -10.070 1.00 86.50 94 ARG A C 1
ATOM 707 O O . ARG A 1 94 ? -8.663 -1.424 -10.352 1.00 86.50 94 ARG A O 1
ATOM 714 N N . GLU A 1 95 ? -7.136 0.131 -9.808 1.00 82.25 95 GLU A N 1
ATOM 715 C CA . GLU A 1 95 ? -8.003 1.299 -9.971 1.00 82.25 95 GLU A CA 1
ATOM 716 C C . GLU A 1 95 ? -7.306 2.306 -10.890 1.00 82.25 95 GLU A C 1
ATOM 718 O O . GLU A 1 95 ? -6.465 3.097 -10.463 1.00 82.25 95 GLU A O 1
ATOM 723 N N . GLY A 1 96 ? -7.619 2.238 -12.188 1.00 81.69 96 GLY A N 1
ATOM 724 C CA . GLY A 1 96 ? -6.937 3.033 -13.211 1.00 81.69 96 GLY A CA 1
ATOM 725 C C . GLY A 1 96 ? -5.438 2.727 -13.249 1.00 81.69 96 GLY A C 1
ATOM 726 O O . GLY A 1 96 ? -5.035 1.610 -13.566 1.00 81.69 96 GLY A O 1
ATOM 727 N N . GLU A 1 97 ? -4.619 3.718 -12.899 1.00 78.25 97 GLU A N 1
ATOM 728 C CA . GLU A 1 97 ? -3.151 3.627 -12.852 1.00 78.25 97 GLU A CA 1
ATOM 729 C C . GLU A 1 97 ? -2.605 3.303 -11.450 1.00 78.25 97 GLU A C 1
ATOM 731 O O . GLU A 1 97 ? -1.407 3.441 -11.185 1.00 78.25 97 GLU A O 1
ATOM 736 N N . LYS A 1 98 ? -3.483 2.880 -10.532 1.00 82.38 98 LYS A N 1
ATOM 737 C CA . LYS A 1 98 ? -3.138 2.539 -9.150 1.00 82.38 98 LYS A CA 1
ATOM 738 C C . LYS A 1 98 ? -3.329 1.054 -8.881 1.00 82.38 98 LYS A C 1
ATOM 740 O O . LYS A 1 98 ? -4.286 0.441 -9.358 1.00 82.38 98 LYS A O 1
ATOM 745 N N . ILE A 1 99 ? -2.444 0.498 -8.059 1.00 86.38 99 ILE A N 1
ATOM 746 C CA . ILE A 1 99 ? -2.676 -0.787 -7.394 1.00 86.38 99 ILE A CA 1
ATOM 747 C C . ILE A 1 99 ? -3.149 -0.499 -5.984 1.00 86.38 99 ILE A C 1
ATOM 749 O O . ILE A 1 99 ? -2.485 0.222 -5.247 1.00 86.38 99 ILE A O 1
ATOM 753 N N . VAL A 1 100 ? -4.268 -1.098 -5.611 1.00 88.19 100 VAL A N 1
ATOM 754 C CA . VAL A 1 100 ? -4.849 -1.011 -4.280 1.00 88.19 100 VAL A CA 1
ATOM 755 C C . VAL A 1 100 ? -4.760 -2.393 -3.647 1.00 88.19 100 VAL A C 1
ATOM 757 O O . VAL A 1 100 ? -5.284 -3.362 -4.195 1.00 88.19 100 VAL A O 1
ATOM 760 N N . LEU A 1 101 ? -4.082 -2.482 -2.508 1.00 89.06 101 LEU A N 1
ATOM 761 C CA . LEU A 1 101 ? -4.083 -3.647 -1.636 1.00 89.06 101 LEU A CA 1
ATOM 762 C C . LEU A 1 101 ? -4.917 -3.322 -0.403 1.00 89.06 101 LEU A C 1
ATOM 764 O O . LEU A 1 101 ? -4.693 -2.311 0.257 1.00 89.06 101 LEU A O 1
ATOM 768 N N . GLU A 1 102 ? -5.868 -4.176 -0.072 1.00 88.69 102 GLU A N 1
ATOM 769 C CA . GLU A 1 102 ? -6.733 -4.022 1.094 1.00 88.69 102 GLU A CA 1
ATOM 770 C C . GLU A 1 102 ? -6.802 -5.334 1.848 1.00 88.69 102 GLU A C 1
ATOM 772 O O . GLU A 1 102 ? -6.877 -6.397 1.246 1.00 88.69 102 GLU A O 1
ATOM 777 N N . ARG A 1 103 ? -6.828 -5.286 3.174 1.00 86.56 103 ARG A N 1
ATOM 778 C CA . ARG A 1 103 ? -7.097 -6.492 3.956 1.00 86.56 103 ARG A CA 1
ATOM 779 C C . ARG A 1 103 ? -8.522 -6.952 3.674 1.00 86.56 103 ARG A C 1
ATOM 781 O O . ARG A 1 103 ? -9.441 -6.128 3.631 1.00 86.56 103 ARG A O 1
ATOM 788 N N . GLU A 1 104 ? -8.707 -8.257 3.493 1.00 70.12 104 GLU A N 1
ATOM 789 C CA . GLU A 1 104 ? -10.031 -8.853 3.370 1.00 70.12 104 GLU A CA 1
ATOM 790 C C . GLU A 1 104 ? -10.829 -8.485 4.625 1.00 70.12 104 GLU A C 1
ATOM 792 O O . GLU A 1 104 ? -10.533 -8.898 5.745 1.00 70.12 104 GLU A O 1
ATOM 797 N N . SER A 1 105 ? -11.810 -7.609 4.437 1.00 65.12 105 SER A N 1
ATOM 798 C CA . SER A 1 105 ? -12.759 -7.242 5.475 1.00 65.12 105 SER A CA 1
ATOM 799 C C . SER A 1 105 ? -14.027 -8.053 5.259 1.00 65.12 105 SER A C 1
ATOM 801 O O . SER A 1 105 ? -14.391 -8.323 4.110 1.00 65.12 105 SER A O 1
ATOM 803 N N . CYS A 1 106 ? -14.695 -8.442 6.349 1.00 56.56 106 CYS A N 1
ATOM 804 C CA . CYS A 1 106 ? -15.986 -9.123 6.284 1.00 56.56 106 CYS A CA 1
ATOM 805 C C . CYS A 1 106 ? -16.897 -8.408 5.271 1.00 56.56 106 CYS A C 1
ATOM 807 O O . CYS A 1 106 ? -17.023 -7.187 5.345 1.00 56.56 106 CYS A O 1
ATOM 809 N N . PRO A 1 107 ? -17.555 -9.118 4.339 1.00 55.88 107 PRO A N 1
ATOM 810 C CA . PRO A 1 107 ? -18.364 -8.489 3.289 1.00 55.88 107 PRO A CA 1
ATOM 811 C C . PRO A 1 107 ? -19.525 -7.639 3.831 1.00 55.88 107 PRO A C 1
ATOM 813 O O . PRO A 1 107 ? -20.041 -6.779 3.126 1.00 55.88 107 PRO A O 1
ATOM 816 N N . THR A 1 108 ? -19.915 -7.860 5.087 1.00 49.91 108 THR A N 1
ATOM 817 C CA . THR A 1 108 ? -20.925 -7.092 5.826 1.00 49.91 108 THR A CA 1
ATOM 818 C C . THR A 1 108 ? -20.352 -5.919 6.624 1.00 49.91 108 THR A C 1
ATOM 820 O O . THR A 1 108 ? -21.119 -5.105 7.136 1.00 49.91 108 THR A O 1
ATOM 823 N N . ALA A 1 109 ? -19.026 -5.811 6.746 1.00 55.56 109 ALA A N 1
ATOM 824 C CA . ALA A 1 109 ? -18.380 -4.689 7.401 1.00 55.56 109 ALA A CA 1
ATOM 825 C C . ALA A 1 109 ? -18.466 -3.461 6.483 1.00 55.56 109 ALA A C 1
ATOM 827 O O . ALA A 1 109 ? -18.036 -3.515 5.325 1.00 55.56 109 ALA A O 1
ATOM 828 N N . PRO A 1 110 ? -19.007 -2.337 6.968 1.00 52.88 110 PRO A N 1
ATOM 829 C CA . PRO A 1 110 ? -19.029 -1.123 6.179 1.00 52.88 110 PRO A CA 1
ATOM 830 C C . PRO A 1 110 ? -17.603 -0.653 5.854 1.00 52.88 110 PRO A C 1
ATOM 832 O O . PRO A 1 110 ? -16.764 -0.505 6.744 1.00 52.88 110 PRO A O 1
ATOM 835 N N . LYS A 1 111 ? -17.322 -0.401 4.573 1.00 59.25 111 LYS A N 1
ATOM 836 C CA . LYS A 1 111 ? -16.001 0.039 4.098 1.00 59.25 111 LYS A CA 1
ATOM 837 C C . LYS A 1 111 ? -15.828 1.549 4.287 1.00 59.25 111 LYS A C 1
ATOM 839 O O . LYS A 1 111 ? -15.83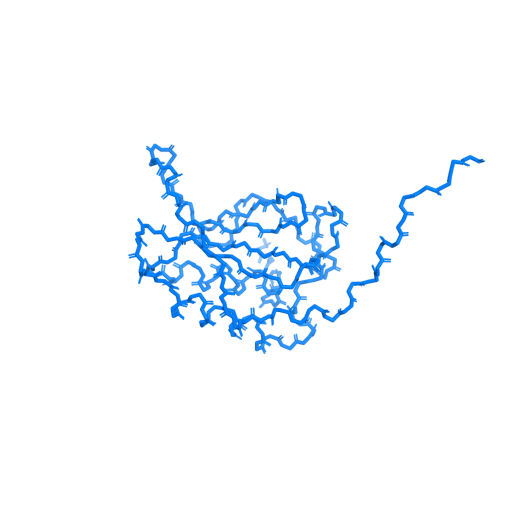7 2.303 3.320 1.00 59.25 111 LYS A O 1
ATOM 844 N N . PHE A 1 112 ? -15.701 2.005 5.530 1.00 61.91 112 PHE A N 1
ATOM 845 C CA . PHE A 1 112 ? -15.417 3.413 5.840 1.00 61.91 112 PHE A CA 1
ATOM 846 C C . PHE A 1 112 ? -13.915 3.622 6.070 1.00 61.91 112 PHE A C 1
ATOM 848 O O . PHE A 1 112 ? -13.476 3.931 7.177 1.00 61.91 112 PHE A O 1
ATOM 855 N N . TRP A 1 113 ? -13.100 3.407 5.040 1.00 68.56 113 TRP A N 1
ATOM 856 C CA . TRP A 1 113 ? -11.667 3.664 5.151 1.00 68.56 113 TRP A CA 1
ATOM 857 C C . TRP A 1 113 ? -11.354 5.133 4.921 1.00 68.56 113 TRP A C 1
ATOM 859 O O . TRP A 1 113 ? 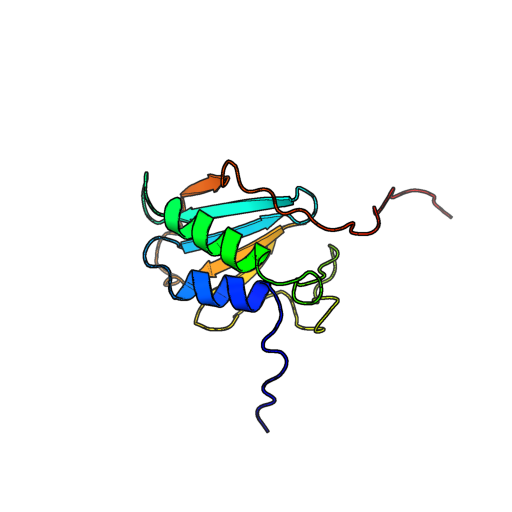-11.725 5.715 3.901 1.00 68.56 113 TRP A O 1
ATOM 869 N N . LEU A 1 114 ? -10.626 5.725 5.864 1.00 72.12 114 LEU A N 1
ATOM 870 C CA . LEU A 1 114 ? -10.063 7.055 5.688 1.00 72.12 114 LEU A CA 1
ATOM 871 C C . LEU A 1 114 ? -8.738 6.921 4.943 1.00 72.12 114 LEU A C 1
ATOM 873 O O . LEU A 1 114 ? -7.706 6.635 5.548 1.00 72.12 114 LEU A O 1
ATOM 877 N N . TRP A 1 115 ? -8.781 7.113 3.626 1.00 79.56 115 TRP A N 1
ATOM 878 C CA . TRP A 1 115 ? -7.583 7.175 2.797 1.00 79.56 115 TRP A CA 1
ATOM 879 C C . TRP A 1 115 ? -6.827 8.476 3.049 1.00 79.56 115 TRP A C 1
ATOM 881 O O . TRP A 1 115 ? -7.391 9.570 2.969 1.00 79.56 115 TRP A O 1
ATOM 891 N N . LYS A 1 116 ? -5.536 8.353 3.338 1.00 81.88 116 LYS A N 1
ATOM 892 C CA . LYS A 1 116 ? -4.619 9.468 3.551 1.00 81.88 116 LYS A CA 1
ATOM 893 C C . LYS A 1 116 ? -3.392 9.306 2.672 1.00 81.88 116 LYS A C 1
ATOM 895 O O . LYS A 1 116 ? -2.892 8.202 2.479 1.00 81.88 116 LYS A O 1
ATOM 900 N N . MET A 1 117 ? -2.899 10.427 2.162 1.00 81.06 117 MET A N 1
ATOM 901 C CA . MET A 1 117 ? -1.623 10.469 1.456 1.00 81.06 117 MET A CA 1
ATOM 902 C C . MET A 1 117 ? -0.482 10.337 2.465 1.00 81.06 117 MET A C 1
ATOM 904 O O . MET A 1 117 ? -0.494 11.009 3.500 1.00 81.06 117 MET A O 1
ATOM 908 N N . LEU A 1 118 ? 0.509 9.498 2.160 1.00 77.56 118 LEU A N 1
ATOM 909 C CA . LEU A 1 118 ? 1.740 9.452 2.938 1.00 77.56 118 LEU A CA 1
ATOM 910 C C . LEU A 1 118 ? 2.625 10.649 2.567 1.00 77.56 118 LEU A C 1
ATOM 912 O O . LEU A 1 118 ? 3.093 10.770 1.435 1.00 77.56 118 LEU A O 1
ATOM 916 N N . SER A 1 119 ? 2.838 11.549 3.524 1.00 71.81 119 SER A N 1
ATOM 917 C CA . SER A 1 119 ? 3.647 12.757 3.331 1.00 71.81 119 SER A CA 1
ATOM 918 C C . SER A 1 119 ? 5.134 12.436 3.506 1.00 71.81 119 SER A C 1
ATOM 920 O O . SER A 1 119 ? 5.504 11.696 4.411 1.00 71.81 119 SER A O 1
ATOM 922 N N . GLY A 1 120 ? 6.011 13.004 2.673 1.00 64.12 120 GLY A N 1
ATOM 923 C CA . GLY A 1 120 ? 7.469 12.921 2.871 1.00 64.12 120 GLY A CA 1
ATOM 924 C C . GLY A 1 120 ? 8.150 11.629 2.398 1.00 64.12 120 GLY A C 1
ATOM 925 O O . GLY A 1 120 ? 9.378 11.575 2.378 1.00 64.12 120 GLY A O 1
ATOM 926 N N . VAL A 1 121 ? 7.396 10.624 1.939 1.00 62.19 121 VAL A N 1
ATOM 927 C CA . VAL A 1 121 ? 7.949 9.424 1.293 1.00 62.19 121 VAL A CA 1
ATOM 928 C C . VAL A 1 121 ? 7.525 9.393 -0.171 1.00 62.19 121 VAL A C 1
ATOM 930 O O . VAL A 1 121 ? 6.373 9.116 -0.493 1.00 62.19 121 VAL A O 1
ATOM 933 N N . LYS A 1 122 ? 8.468 9.684 -1.072 1.00 58.88 122 LYS A N 1
ATOM 934 C CA . LYS A 1 122 ? 8.263 9.560 -2.518 1.00 58.88 122 LYS A CA 1
ATOM 935 C C . LYS A 1 122 ? 8.795 8.212 -2.988 1.00 58.88 122 LYS A C 1
ATOM 937 O O . LYS A 1 122 ? 9.945 7.868 -2.705 1.00 58.88 122 LYS A O 1
ATOM 942 N N . LEU A 1 123 ? 7.981 7.462 -3.724 1.00 57.72 123 LEU A N 1
ATOM 943 C CA . LEU A 1 123 ? 8.488 6.346 -4.512 1.00 57.72 123 LEU A CA 1
ATOM 944 C C . LEU A 1 123 ? 9.204 6.936 -5.724 1.00 57.72 123 LEU A C 1
ATOM 946 O O . LEU A 1 123 ? 8.575 7.476 -6.633 1.00 57.72 123 LEU A O 1
ATOM 950 N N . GLU A 1 124 ? 10.531 6.850 -5.744 1.00 50.75 124 GLU A N 1
ATOM 951 C CA . GLU A 1 124 ? 11.286 7.102 -6.965 1.00 50.75 124 GLU A CA 1
ATOM 952 C C . GLU A 1 124 ? 11.071 5.928 -7.917 1.00 50.75 124 GLU A C 1
ATOM 954 O O . GLU A 1 124 ? 11.782 4.922 -7.892 1.00 50.75 124 GLU A O 1
ATOM 959 N N . VAL A 1 125 ? 10.046 6.042 -8.759 1.00 42.75 125 VAL A N 1
ATOM 960 C CA . VAL A 1 125 ? 9.869 5.122 -9.877 1.00 42.75 125 VAL A CA 1
ATOM 961 C C . VAL A 1 125 ? 11.009 5.383 -10.850 1.00 42.75 125 VAL A C 1
ATOM 963 O O . VAL A 1 125 ? 11.031 6.398 -11.547 1.00 42.75 125 VAL A O 1
ATOM 966 N N . ARG A 1 126 ? 11.998 4.483 -10.876 1.00 42.38 126 ARG A N 1
ATOM 967 C CA . ARG A 1 126 ? 13.040 4.501 -11.906 1.00 42.38 126 ARG A CA 1
ATOM 968 C C . ARG A 1 126 ? 12.366 4.258 -13.251 1.00 42.38 126 ARG A C 1
ATOM 970 O O . ARG A 1 126 ? 12.009 3.125 -13.551 1.00 42.38 126 ARG A O 1
ATOM 977 N N . GLN A 1 127 ? 12.153 5.364 -13.965 1.00 33.44 127 GLN A N 1
ATOM 978 C CA . GLN A 1 127 ? 11.581 5.515 -15.303 1.00 33.44 127 GLN A CA 1
ATOM 979 C C . GLN A 1 127 ? 10.835 4.276 -15.813 1.00 33.44 127 GLN A C 1
ATOM 981 O O . GLN A 1 127 ? 11.417 3.380 -16.427 1.00 33.44 127 GLN A O 1
ATOM 986 N N . LEU A 1 128 ? 9.512 4.278 -15.640 1.00 37.97 128 LEU A N 1
ATOM 987 C CA . LEU A 1 128 ? 8.671 3.668 -16.664 1.00 37.97 128 LEU A CA 1
ATOM 988 C C . LEU A 1 128 ? 8.955 4.434 -17.967 1.00 37.97 128 LEU A C 1
ATOM 990 O O . LEU A 1 128 ? 9.054 5.665 -17.913 1.00 37.97 128 LEU A O 1
ATOM 994 N N . PRO A 1 129 ? 9.139 3.765 -19.118 1.00 32.94 129 PRO A N 1
ATOM 995 C CA . PRO A 1 129 ? 9.179 4.481 -20.383 1.00 32.94 129 PRO A CA 1
ATOM 996 C C . PRO A 1 129 ? 7.892 5.298 -20.470 1.00 32.94 129 PRO A C 1
ATOM 998 O O . PRO A 1 129 ? 6.800 4.736 -20.386 1.00 32.94 129 PRO A O 1
ATOM 1001 N N . SER A 1 130 ? 8.026 6.624 -20.550 1.00 33.34 130 SER A N 1
ATOM 1002 C CA . SER A 1 130 ? 6.889 7.523 -20.688 1.00 33.34 130 SER A CA 1
ATOM 1003 C C . SER A 1 130 ? 6.038 7.032 -21.851 1.00 33.34 130 SER A C 1
ATOM 1005 O O . SER A 1 130 ? 6.481 7.080 -23.000 1.00 33.34 130 SER A O 1
ATOM 1007 N N . VAL A 1 131 ? 4.819 6.569 -21.574 1.00 42.25 131 VAL A N 1
ATOM 1008 C CA . VAL A 1 131 ? 3.794 6.419 -22.607 1.00 42.25 131 VAL A CA 1
ATOM 1009 C C . VAL A 1 131 ? 3.352 7.823 -23.004 1.00 42.25 131 VAL A C 1
ATOM 1011 O O . VAL A 1 131 ? 2.333 8.351 -22.570 1.00 42.25 131 VAL A O 1
ATOM 1014 N N . VAL A 1 132 ? 4.192 8.478 -23.804 1.00 39.25 132 VAL A N 1
ATOM 1015 C CA . VAL A 1 132 ? 3.829 9.703 -24.499 1.00 39.25 132 VAL A CA 1
ATOM 1016 C C . VAL A 1 132 ? 2.811 9.319 -25.563 1.00 39.25 132 VAL A C 1
ATOM 1018 O O . VAL A 1 132 ? 3.152 8.732 -26.583 1.00 39.25 132 VAL A O 1
ATOM 1021 N N . GLY A 1 133 ? 1.564 9.705 -25.313 1.00 35.38 133 GLY A N 1
ATOM 1022 C CA . GLY A 1 133 ? 0.680 10.192 -26.360 1.00 35.38 133 GLY A CA 1
ATOM 1023 C C . GLY A 1 133 ? -0.009 9.130 -27.202 1.00 35.38 133 GLY A C 1
ATOM 1024 O O . GLY A 1 133 ? 0.462 8.720 -28.258 1.00 35.38 133 GLY A O 1
ATOM 1025 N N . ALA A 1 134 ? -1.243 8.837 -26.802 1.00 41.56 134 ALA A N 1
ATOM 1026 C CA . ALA A 1 134 ? -2.318 8.583 -27.740 1.00 41.56 134 ALA A CA 1
ATOM 1027 C C . ALA A 1 134 ? -2.294 9.599 -28.904 1.00 41.56 134 ALA A C 1
ATOM 1029 O O . ALA A 1 134 ? -2.250 10.808 -28.682 1.00 41.56 134 ALA A O 1
ATOM 1030 N N . GLY A 1 135 ? -2.410 9.096 -30.135 1.00 38.59 135 GLY A N 1
ATOM 1031 C CA . GLY A 1 135 ? -2.895 9.877 -31.271 1.00 38.59 135 GLY A CA 1
ATOM 1032 C C . GLY A 1 135 ? -1.944 10.016 -32.457 1.00 38.59 135 GLY A C 1
ATOM 1033 O O . GLY A 1 135 ? -1.350 11.068 -32.655 1.00 38.59 135 GLY A O 1
ATOM 1034 N N . LYS A 1 136 ? -1.974 9.037 -33.364 1.00 30.91 136 LYS A N 1
ATOM 1035 C CA . LYS A 1 136 ? -2.239 9.319 -34.784 1.00 30.91 136 LYS A CA 1
ATOM 1036 C C . LYS A 1 136 ? -3.019 8.152 -35.380 1.00 30.91 136 LYS A C 1
ATOM 1038 O O . LYS A 1 136 ? -2.651 6.993 -35.240 1.00 30.91 136 LYS A O 1
ATOM 1043 N N . LYS A 1 137 ? -4.166 8.511 -35.947 1.00 37.56 137 LYS A N 1
ATOM 1044 C CA . LYS A 1 137 ? -5.064 7.656 -36.712 1.00 37.56 13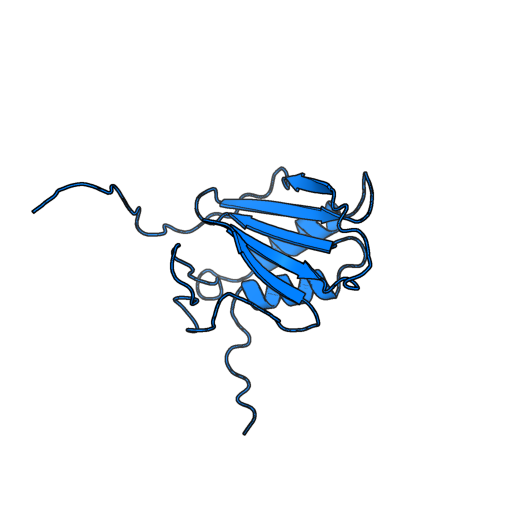7 LYS A CA 1
ATOM 1045 C C . LYS A 1 137 ? -4.394 7.320 -38.052 1.00 37.56 137 LYS A C 1
ATOM 1047 O O . LYS A 1 137 ? -3.832 8.242 -38.630 1.00 37.56 137 LYS A O 1
ATOM 1052 N N . TRP A 1 138 ? -4.537 6.052 -38.454 1.00 41.72 138 TRP A N 1
ATOM 1053 C CA . TRP A 1 138 ? -4.641 5.494 -39.814 1.00 41.72 138 TRP A CA 1
ATOM 1054 C C . TRP A 1 138 ? -3.611 5.973 -40.839 1.00 41.72 138 TRP A C 1
ATOM 1056 O O . TRP A 1 138 ? -3.708 7.133 -41.291 1.00 41.72 138 TRP A O 1
#

Solvent-accessible surface area (backbone atoms only — not comparable to full-atom values): 8344 Å² total; per-residue (Å²): 134,87,76,88,77,70,100,56,37,34,62,58,54,51,36,50,50,47,56,72,36,89,44,43,44,30,41,33,41,29,64,88,77,19,39,44,33,38,20,19,84,55,90,95,56,34,60,71,59,50,50,51,48,53,48,56,49,65,68,40,52,84,88,30,47,61,43,67,59,75,83,57,62,36,30,77,71,78,63,49,66,57,53,49,82,46,67,80,58,20,33,33,39,67,58,82,66,25,45,36,39,29,52,68,63,60,93,84,56,80,88,72,62,57,73,40,75,55,80,97,57,73,49,81,62,81,72,71,80,76,84,75,70,92,84,82,82,134